Protein AF-A0A7C7NT50-F1 (afdb_monomer)

Nearest PDB structures (foldseek):
  8wt1-assembly2_F  TM=9.194E-01  e=2.295E-02  Geobacillus stearothermophilus ATCC 12980
  8wt1-assembly1_C  TM=9.147E-01  e=2.765E-02  Geobacillus stearothermophilus ATCC 12980
  8wt1-assembly1_H  TM=9.018E-01  e=2.765E-02  Geobacillus stearothermophilus ATCC 12980
  8wt1-assembly2_G  TM=9.092E-01  e=3.330E-02  Geobacillus stearothermophilus ATCC 12980
  4pwz-assembly1_A  TM=8.451E-01  e=6.590E-02  Yersinia pestis CO92

Radius of gyration: 11.41 Å; Cα contacts (8 Å, |Δi|>4): 75; chains: 1; bounding box: 19×21×35 Å

Structure (mmCIF, N/CA/C/O backbone):
data_AF-A0A7C7NT50-F1
#
_entry.id   AF-A0A7C7NT50-F1
#
loop_
_atom_site.group_PDB
_atom_site.id
_atom_site.type_symbol
_atom_site.label_atom_id
_atom_site.label_alt_id
_atom_site.label_comp_id
_atom_site.label_asym_id
_atom_site.label_entity_id
_atom_site.label_seq_id
_atom_site.pdbx_PDB_ins_code
_atom_site.Cartn_x
_atom_site.Cartn_y
_atom_site.Cartn_z
_atom_site.occupancy
_atom_site.B_iso_or_equiv
_atom_site.auth_seq_id
_atom_site.auth_comp_id
_atom_site.auth_asym_id
_atom_site.auth_atom_id
_atom_site.pdbx_PDB_model_num
ATOM 1 N N . MET A 1 1 ? -1.506 -3.588 11.885 1.00 58.88 1 MET A N 1
ATOM 2 C CA . MET A 1 1 ? -0.766 -3.259 13.114 1.00 58.88 1 MET A CA 1
ATOM 3 C C . MET A 1 1 ? -1.657 -2.327 13.888 1.00 58.88 1 MET A C 1
ATOM 5 O O . MET A 1 1 ? -1.987 -1.266 13.369 1.00 58.88 1 MET A O 1
ATOM 9 N N . ASP A 1 2 ? -2.080 -2.751 15.065 1.00 67.69 2 ASP A N 1
ATOM 10 C CA . ASP A 1 2 ? -2.851 -1.894 15.959 1.00 67.69 2 ASP A CA 1
ATOM 11 C C . ASP A 1 2 ? -1.901 -0.917 16.669 1.00 67.69 2 ASP A C 1
ATOM 13 O O . ASP A 1 2 ? -0.679 -1.068 16.585 1.00 67.69 2 ASP A O 1
ATOM 17 N N . SER A 1 3 ? -2.434 0.079 17.379 1.00 68.12 3 SER A N 1
ATOM 18 C CA . SER A 1 3 ? -1.633 1.078 18.113 1.00 68.12 3 SER A CA 1
ATOM 19 C C . SER A 1 3 ? -0.583 0.465 19.046 1.00 68.12 3 SER A C 1
ATOM 21 O O . SER A 1 3 ? 0.457 1.072 19.288 1.00 68.12 3 SER A O 1
ATOM 23 N N . ASP A 1 4 ? -0.838 -0.756 19.519 1.00 76.06 4 ASP A N 1
ATOM 24 C CA . ASP A 1 4 ? -0.003 -1.479 20.480 1.00 76.06 4 ASP A CA 1
ATOM 25 C C . ASP A 1 4 ? 1.031 -2.388 19.794 1.00 76.06 4 ASP A C 1
ATOM 27 O O . ASP A 1 4 ? 1.702 -3.194 20.434 1.00 76.06 4 ASP A O 1
ATOM 31 N N . GLY A 1 5 ? 1.127 -2.314 18.466 1.00 68.69 5 GLY A N 1
ATOM 32 C CA . GLY A 1 5 ? 2.034 -3.114 17.651 1.00 68.69 5 GLY A CA 1
ATOM 33 C C . GLY A 1 5 ? 1.662 -4.582 17.477 1.00 68.69 5 GLY A C 1
ATOM 34 O O . GLY A 1 5 ? 2.367 -5.321 16.791 1.00 68.69 5 GLY A O 1
ATOM 35 N N . ASN A 1 6 ? 0.525 -4.986 18.034 1.00 75.38 6 ASN A N 1
ATOM 36 C CA . ASN A 1 6 ? -0.059 -6.306 17.850 1.00 75.38 6 ASN A CA 1
ATOM 37 C C . ASN A 1 6 ? -0.850 -6.390 16.527 1.00 75.38 6 ASN A C 1
ATOM 39 O O . ASN A 1 6 ? -1.060 -5.386 15.838 1.00 75.38 6 ASN A O 1
ATOM 43 N N . ASN A 1 7 ? -1.266 -7.604 16.146 1.00 74.50 7 ASN A N 1
ATOM 44 C CA . ASN A 1 7 ? -2.044 -7.876 14.927 1.00 74.50 7 ASN A CA 1
ATOM 45 C C . ASN A 1 7 ? -1.342 -7.410 13.637 1.00 74.50 7 ASN A C 1
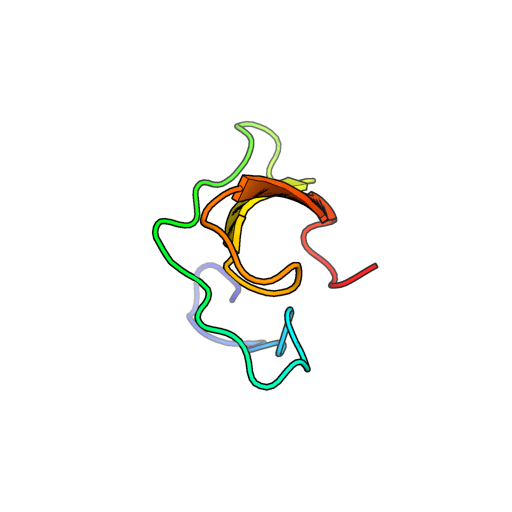ATOM 47 O O . ASN A 1 7 ? -1.838 -6.593 12.851 1.00 74.50 7 ASN A O 1
ATOM 51 N N . ILE A 1 8 ? -0.135 -7.938 13.422 1.00 78.12 8 ILE A N 1
ATOM 52 C CA . ILE A 1 8 ? 0.569 -7.819 12.144 1.00 78.12 8 ILE A CA 1
ATOM 53 C C . ILE A 1 8 ? -0.148 -8.716 11.131 1.00 78.12 8 ILE A C 1
ATOM 55 O O . ILE A 1 8 ? -0.196 -9.933 11.290 1.00 78.12 8 ILE A O 1
ATOM 59 N N . ILE A 1 9 ? -0.702 -8.101 10.089 1.00 81.00 9 ILE A N 1
ATOM 60 C CA . ILE A 1 9 ? -1.347 -8.787 8.970 1.00 81.00 9 ILE A CA 1
ATOM 61 C C . ILE A 1 9 ? -0.498 -8.516 7.732 1.00 81.00 9 ILE A C 1
ATOM 6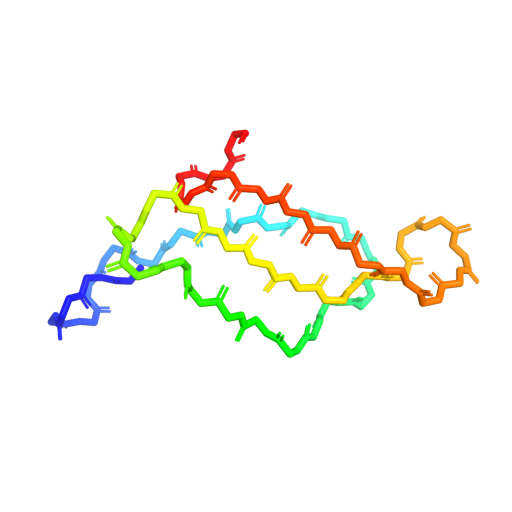3 O O . ILE A 1 9 ? -0.141 -7.367 7.464 1.00 81.00 9 ILE A O 1
ATOM 67 N N . ARG A 1 10 ? -0.171 -9.572 6.982 1.00 82.44 10 ARG A N 1
ATOM 68 C CA . ARG A 1 10 ? 0.436 -9.434 5.658 1.00 82.44 10 ARG A CA 1
ATOM 69 C C . ARG A 1 10 ? -0.640 -8.950 4.687 1.00 82.44 10 ARG A C 1
ATOM 71 O O . ARG A 1 10 ? -1.647 -9.626 4.515 1.00 82.44 10 ARG A O 1
ATOM 78 N N . LEU A 1 11 ? -0.425 -7.779 4.095 1.00 82.56 11 LEU A N 1
ATOM 79 C CA . LEU A 1 11 ? -1.390 -7.120 3.211 1.00 82.56 11 LEU A CA 1
ATOM 80 C C . LEU A 1 11 ? -1.120 -7.390 1.727 1.00 82.56 11 LEU A C 1
ATOM 82 O O . LEU A 1 11 ? -2.057 -7.452 0.941 1.00 82.56 11 LEU A O 1
ATOM 86 N N . THR A 1 12 ? 0.140 -7.601 1.353 1.00 81.31 12 THR A N 1
ATOM 87 C CA . THR A 1 12 ? 0.533 -7.946 -0.014 1.00 81.31 12 THR A CA 1
ATOM 88 C C . THR A 1 12 ? 1.275 -9.281 -0.032 1.00 81.31 12 THR A C 1
ATOM 90 O O . THR A 1 12 ? 2.087 -9.586 0.848 1.00 81.31 12 THR A O 1
ATOM 93 N N . ASP A 1 13 ? 0.920 -10.127 -0.996 1.00 83.88 13 ASP A N 1
ATOM 94 C CA . ASP A 1 13 ? 1.359 -11.525 -1.120 1.00 83.88 13 ASP A CA 1
ATOM 95 C C . ASP A 1 13 ? 2.380 -11.730 -2.252 1.00 83.88 13 ASP A C 1
ATOM 97 O O . ASP A 1 13 ? 3.161 -12.683 -2.213 1.00 83.88 13 ASP A O 1
ATOM 101 N N . ASP A 1 14 ? 2.434 -10.790 -3.193 1.00 83.31 14 ASP A N 1
ATOM 102 C CA . ASP A 1 14 ? 3.162 -10.935 -4.442 1.00 83.31 14 ASP A CA 1
ATOM 103 C C . ASP A 1 14 ? 4.692 -10.788 -4.296 1.00 83.31 14 ASP A C 1
ATOM 105 O O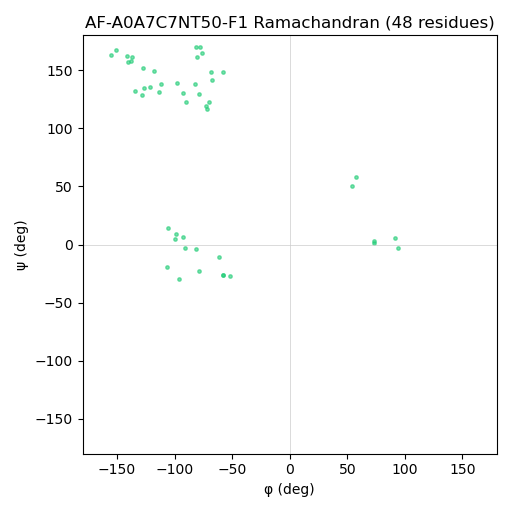 . ASP A 1 14 ? 5.223 -10.383 -3.259 1.00 83.31 14 ASP A O 1
ATOM 109 N N . SER A 1 15 ? 5.425 -11.212 -5.332 1.00 86.12 15 SER A N 1
ATOM 110 C CA . SER A 1 15 ? 6.891 -11.148 -5.368 1.00 86.12 15 SER A CA 1
ATOM 111 C C . SER A 1 15 ? 7.432 -9.770 -5.751 1.00 86.12 15 SER A C 1
ATOM 113 O O . SER A 1 15 ? 8.652 -9.601 -5.820 1.00 86.12 15 SER A O 1
ATOM 115 N N . ALA A 1 16 ? 6.560 -8.818 -6.089 1.00 89.31 16 ALA A N 1
ATOM 116 C CA . ALA A 1 16 ? 6.975 -7.484 -6.463 1.00 89.31 16 ALA A CA 1
ATOM 117 C C . ALA A 1 16 ? 7.272 -6.638 -5.224 1.00 89.31 16 ALA A C 1
ATOM 119 O O . ALA A 1 16 ? 6.911 -6.948 -4.089 1.00 89.31 16 ALA A O 1
ATOM 120 N N . MET A 1 17 ? 8.015 -5.559 -5.449 1.00 88.44 17 MET A N 1
ATOM 121 C CA 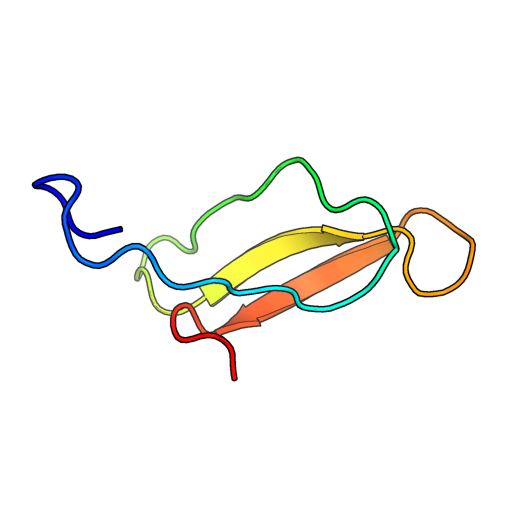. MET A 1 17 ? 8.341 -4.625 -4.385 1.00 88.44 17 MET A CA 1
ATOM 122 C C . MET A 1 17 ? 7.147 -3.708 -4.122 1.00 88.44 17 MET A C 1
ATOM 124 O O . MET A 1 17 ? 6.667 -3.044 -5.042 1.00 88.44 17 MET A O 1
ATOM 128 N N . ASP A 1 18 ? 6.757 -3.601 -2.854 1.00 90.88 18 ASP A N 1
ATOM 129 C CA . ASP A 1 18 ? 5.798 -2.612 -2.371 1.00 90.88 18 ASP A CA 1
ATOM 130 C C . ASP A 1 18 ? 6.494 -1.596 -1.460 1.00 90.88 18 ASP A C 1
ATOM 132 O O . ASP A 1 18 ? 7.340 -1.949 -0.635 1.00 90.88 18 ASP A O 1
ATOM 136 N N . SER A 1 19 ? 6.169 -0.311 -1.604 1.00 92.38 19 SER A N 1
ATOM 137 C CA . SER A 1 19 ? 6.841 0.762 -0.863 1.00 92.38 19 SER A CA 1
ATOM 138 C C . SER A 1 19 ? 5.945 1.977 -0.608 1.00 92.38 19 SER A C 1
ATOM 140 O O . SER A 1 19 ? 4.880 2.126 -1.203 1.00 92.38 19 SER A O 1
ATOM 142 N N . ASN A 1 20 ? 6.406 2.871 0.273 1.00 93.06 20 ASN A N 1
ATOM 143 C CA . ASN A 1 20 ? 5.773 4.161 0.579 1.00 93.06 20 ASN A CA 1
ATOM 144 C C . ASN A 1 20 ? 4.283 4.076 0.988 1.00 93.06 20 ASN A C 1
ATOM 146 O O . ASN A 1 20 ? 3.462 4.804 0.426 1.00 93.06 20 ASN A O 1
ATOM 150 N N . PRO A 1 21 ? 3.902 3.217 1.955 1.00 93.19 21 PRO A N 1
ATOM 151 C CA . PRO A 1 21 ? 2.510 3.123 2.374 1.00 93.19 21 PRO A CA 1
ATOM 152 C C . PRO A 1 21 ? 2.054 4.401 3.091 1.00 93.19 21 PRO A C 1
ATOM 154 O O . PRO A 1 21 ? 2.796 4.973 3.892 1.00 93.19 21 PRO A O 1
ATOM 157 N N . GLN A 1 22 ? 0.814 4.818 2.842 1.00 93.75 22 GLN A N 1
ATOM 158 C CA . GLN A 1 22 ? 0.123 5.909 3.527 1.00 93.75 22 GLN A CA 1
ATOM 159 C C . GLN A 1 22 ? -1.302 5.492 3.886 1.00 93.75 22 GLN A C 1
ATOM 161 O O . GLN A 1 22 ? -2.050 4.979 3.054 1.00 93.75 22 GLN A O 1
ATOM 166 N N . TRP A 1 23 ? -1.687 5.736 5.136 1.00 91.81 23 TRP A N 1
ATOM 167 C CA . TRP A 1 23 ? -3.028 5.449 5.629 1.00 91.81 23 TRP A CA 1
ATOM 168 C C . TRP A 1 23 ? -3.999 6.567 5.256 1.00 91.81 23 TRP A C 1
ATOM 170 O O . TRP A 1 23 ? -3.692 7.750 5.395 1.00 91.81 23 TRP A O 1
ATOM 180 N N . SER A 1 24 ? -5.202 6.187 4.830 1.00 91.62 24 SER A N 1
ATOM 181 C CA . SER A 1 24 ? -6.328 7.121 4.750 1.00 91.62 24 SER A CA 1
ATOM 182 C C . SER A 1 24 ? -6.612 7.749 6.128 1.00 91.62 24 SER A C 1
ATOM 184 O O . SER A 1 24 ? -6.458 7.064 7.143 1.00 91.62 24 SER A O 1
ATOM 186 N N . PRO A 1 25 ? -7.091 9.006 6.205 1.00 90.44 25 PRO A N 1
ATOM 187 C CA . PRO A 1 25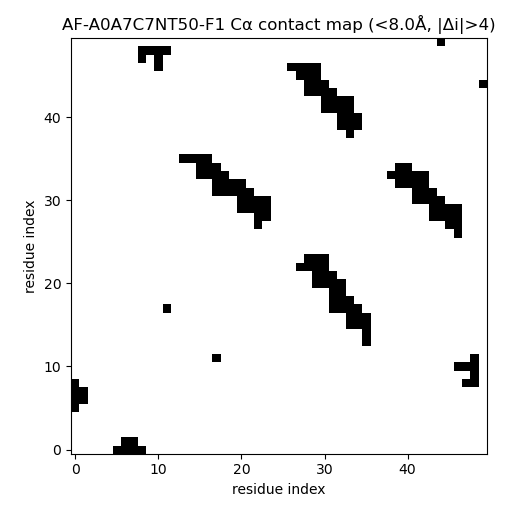 ? -7.382 9.666 7.485 1.00 90.44 25 PRO A CA 1
ATOM 188 C C . PRO A 1 25 ? -8.403 8.925 8.359 1.00 90.44 25 PRO A C 1
ATOM 190 O O . PRO A 1 25 ? -8.394 9.059 9.578 1.00 90.44 25 PRO A O 1
ATOM 193 N N . THR A 1 26 ? -9.289 8.143 7.738 1.00 89.62 26 THR A N 1
ATOM 194 C CA . THR A 1 26 ? -10.301 7.319 8.412 1.00 89.62 26 THR A CA 1
ATOM 195 C C . THR A 1 26 ? -9.815 5.901 8.731 1.00 89.62 26 THR A C 1
ATOM 197 O O . THR A 1 26 ? -10.560 5.129 9.326 1.00 89.62 26 THR A O 1
ATOM 200 N N . GLY A 1 27 ? -8.593 5.529 8.328 1.00 86.56 27 GLY A N 1
ATOM 201 C CA . GLY A 1 27 ? -7.978 4.223 8.600 1.00 86.56 27 GLY A CA 1
ATOM 202 C C . GLY A 1 27 ? -8.548 3.041 7.802 1.00 86.56 27 GLY A C 1
ATOM 203 O O . GLY A 1 27 ? -8.108 1.907 7.987 1.00 86.56 27 GLY A O 1
ATOM 204 N N . GLY A 1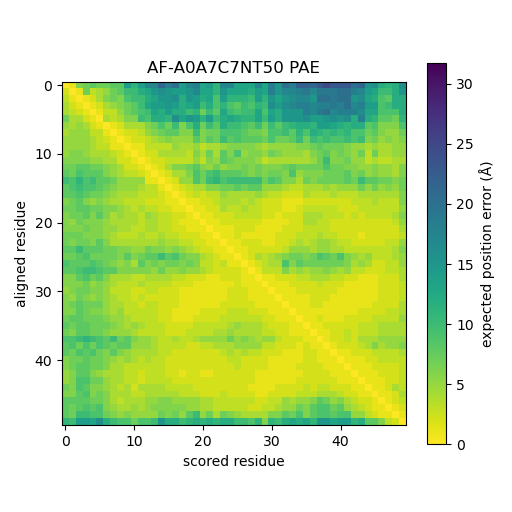 28 ? -9.516 3.269 6.909 1.00 90.56 28 GLY A N 1
ATOM 205 C CA . GLY A 1 28 ? -10.170 2.200 6.142 1.00 90.56 28 GLY A CA 1
ATOM 206 C C . GLY A 1 28 ? -9.352 1.686 4.955 1.00 90.56 28 GLY A C 1
ATOM 207 O O . GLY A 1 28 ? -9.557 0.565 4.497 1.00 90.56 28 GLY A O 1
ATOM 208 N N . GLN A 1 29 ? -8.425 2.501 4.457 1.00 92.06 29 GLN A N 1
ATOM 209 C CA . GLN A 1 29 ? -7.646 2.225 3.253 1.00 92.06 29 GLN A CA 1
ATOM 210 C C . GLN A 1 29 ? -6.176 2.603 3.410 1.00 92.06 29 GLN A C 1
ATOM 212 O O . GLN A 1 29 ? -5.824 3.461 4.228 1.00 92.06 29 GLN A O 1
ATOM 217 N N . ILE A 1 30 ? -5.346 1.985 2.574 1.00 92.88 30 ILE A N 1
ATOM 218 C CA . ILE A 1 30 ? -3.912 2.234 2.452 1.00 92.88 30 ILE A CA 1
ATOM 219 C C . ILE A 1 30 ? -3.595 2.481 0.980 1.00 92.88 30 ILE A C 1
ATOM 221 O O . ILE A 1 30 ? -3.967 1.671 0.132 1.00 92.88 30 ILE A O 1
ATOM 225 N N . ALA A 1 31 ? -2.897 3.577 0.694 1.00 94.12 31 ALA A N 1
ATOM 226 C CA . ALA A 1 31 ? -2.279 3.842 -0.599 1.00 94.12 31 ALA A CA 1
ATOM 227 C C . ALA A 1 31 ? -0.795 3.458 -0.550 1.00 94.12 31 ALA A C 1
ATOM 229 O O . ALA A 1 31 ? -0.134 3.728 0.451 1.00 94.12 31 ALA A O 1
ATOM 230 N N . PHE A 1 32 ? -0.262 2.835 -1.598 1.00 94.12 32 PHE A N 1
ATOM 231 C CA . PHE A 1 32 ? 1.141 2.417 -1.668 1.00 94.12 32 PHE A CA 1
ATOM 232 C C . PHE A 1 32 ? 1.617 2.297 -3.122 1.00 94.12 32 PHE A C 1
ATOM 234 O O . PHE A 1 32 ? 0.809 2.244 -4.049 1.00 94.12 32 PHE A O 1
ATOM 241 N N . VAL A 1 33 ? 2.936 2.268 -3.322 1.00 95.31 33 VAL A N 1
ATOM 242 C CA . VAL A 1 33 ? 3.554 2.028 -4.632 1.00 95.31 33 VAL A CA 1
ATOM 243 C C . VAL A 1 33 ? 3.839 0.540 -4.784 1.00 95.31 33 VAL A C 1
ATOM 245 O O . VAL A 1 33 ? 4.474 -0.026 -3.896 1.00 95.31 33 VAL A O 1
ATOM 248 N N . SER A 1 34 ? 3.435 -0.062 -5.902 1.00 94.12 34 SER A N 1
ATOM 249 C CA . SER A 1 34 ? 3.743 -1.456 -6.242 1.00 94.12 34 SER A CA 1
ATOM 250 C C . SER A 1 34 ? 4.369 -1.577 -7.628 1.00 94.12 34 SER A C 1
ATOM 252 O O . SER A 1 34 ? 4.101 -0.757 -8.504 1.00 94.12 34 SER A O 1
ATOM 254 N N . TYR A 1 35 ? 5.188 -2.614 -7.813 1.00 94.81 35 TYR A N 1
ATOM 255 C CA . TYR A 1 35 ? 5.796 -2.997 -9.094 1.00 94.81 35 TYR A CA 1
ATOM 256 C C . TYR A 1 35 ? 5.157 -4.251 -9.712 1.00 94.81 35 TYR A C 1
ATOM 258 O O . TYR A 1 35 ? 5.740 -4.857 -10.614 1.00 94.81 35 TYR A O 1
ATOM 266 N N . ARG A 1 36 ? 3.990 -4.674 -9.211 1.00 92.88 36 ARG A N 1
ATOM 267 C CA . ARG A 1 36 ? 3.347 -5.944 -9.590 1.00 92.88 36 ARG A CA 1
ATOM 268 C C . ARG A 1 36 ? 3.044 -6.100 -11.080 1.00 92.88 36 ARG A C 1
ATOM 270 O O . ARG A 1 36 ? 3.090 -7.223 -11.573 1.00 92.88 36 ARG A O 1
ATOM 277 N N . ASP A 1 37 ? 2.872 -4.992 -11.795 1.00 92.12 37 ASP A N 1
ATOM 278 C CA . ASP A 1 37 ? 2.584 -4.989 -13.234 1.00 92.12 37 ASP A CA 1
ATOM 279 C C . ASP A 1 37 ? 3.837 -4.740 -14.103 1.00 92.12 37 ASP A C 1
ATOM 281 O O . ASP A 1 37 ? 3.757 -4.597 -15.321 1.00 92.12 37 ASP A O 1
ATOM 285 N N . GLY A 1 38 ? 5.032 -4.747 -13.497 1.00 93.12 38 GLY A N 1
ATOM 286 C CA . GLY A 1 38 ? 6.316 -4.571 -14.188 1.00 93.12 38 GLY A CA 1
ATOM 287 C C . GLY A 1 38 ? 6.834 -3.127 -14.225 1.00 93.12 38 GLY A C 1
ATOM 288 O O . GLY A 1 38 ? 7.956 -2.886 -14.674 1.00 93.12 38 GLY A O 1
ATOM 289 N N . ASN A 1 39 ? 6.067 -2.172 -13.700 1.00 93.88 39 ASN A N 1
ATOM 290 C CA . ASN A 1 39 ? 6.433 -0.766 -13.522 1.00 93.88 39 ASN A CA 1
ATOM 291 C C . ASN A 1 39 ? 5.881 -0.223 -12.197 1.00 93.88 39 ASN A C 1
ATOM 293 O O . ASN A 1 39 ? 4.991 -0.814 -11.600 1.00 93.88 39 ASN A O 1
ATOM 297 N N . ALA A 1 40 ? 6.426 0.906 -11.735 1.00 94.50 40 ALA A N 1
ATOM 298 C CA . ALA A 1 40 ? 5.964 1.557 -10.512 1.00 94.50 40 ALA A CA 1
ATOM 299 C C . ALA A 1 40 ? 4.577 2.178 -10.714 1.00 94.50 40 ALA A C 1
ATOM 301 O O . ALA A 1 40 ? 4.410 3.049 -11.571 1.00 94.50 40 ALA A O 1
ATOM 302 N N . GLU A 1 41 ? 3.615 1.778 -9.889 1.00 95.69 41 GLU A N 1
ATOM 303 C CA . GLU A 1 41 ? 2.234 2.257 -9.952 1.00 95.69 41 GLU A CA 1
ATOM 304 C C . GLU A 1 41 ? 1.643 2.481 -8.559 1.00 95.69 41 GLU A C 1
ATOM 306 O O . GLU A 1 41 ? 2.094 1.910 -7.565 1.00 95.69 41 GLU A O 1
ATOM 311 N N . LEU A 1 42 ? 0.619 3.334 -8.492 1.00 94.56 42 LEU A N 1
ATOM 312 C CA . LEU A 1 42 ? -0.116 3.653 -7.271 1.00 94.56 42 LEU A CA 1
ATOM 313 C C . LEU A 1 42 ? -1.291 2.694 -7.093 1.00 94.56 42 LEU A C 1
ATOM 315 O O . LEU A 1 42 ? -2.188 2.639 -7.931 1.00 94.56 42 LEU A O 1
ATOM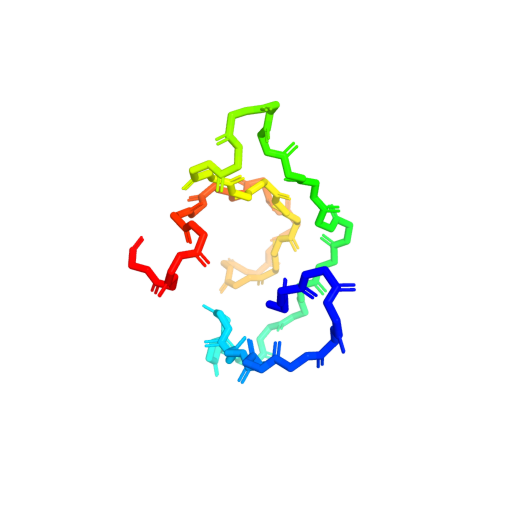 319 N N . TYR A 1 43 ? -1.313 2.009 -5.956 1.00 93.25 43 TYR A N 1
ATOM 320 C CA . TYR A 1 43 ? -2.384 1.106 -5.561 1.00 93.25 43 TYR A CA 1
ATOM 321 C C . TYR A 1 43 ? -3.056 1.579 -4.282 1.00 93.25 43 TYR A C 1
ATOM 323 O O . TYR A 1 43 ? -2.427 2.185 -3.414 1.00 93.25 43 TYR A O 1
ATOM 331 N N . VAL A 1 44 ? -4.346 1.268 -4.166 1.00 92.88 44 VAL A N 1
ATOM 332 C CA . VAL A 1 44 ? -5.135 1.469 -2.951 1.00 92.88 44 VAL A CA 1
ATOM 333 C C . VAL A 1 44 ? -5.787 0.149 -2.584 1.00 92.88 44 VAL A C 1
ATOM 335 O O . VAL A 1 44 ? -6.349 -0.527 -3.442 1.00 92.88 44 VAL A O 1
ATOM 338 N N . MET A 1 45 ? -5.732 -0.202 -1.308 1.00 91.44 45 MET A N 1
ATOM 339 C CA . MET A 1 45 ? -6.374 -1.400 -0.776 1.00 91.44 45 MET A CA 1
ATOM 340 C C . MET A 1 45 ? -7.072 -1.107 0.546 1.00 91.44 45 MET A C 1
ATOM 342 O O . MET A 1 45 ? -6.757 -0.118 1.216 1.00 91.44 45 MET A O 1
ATOM 346 N N . ASN A 1 46 ? -7.997 -1.978 0.952 1.00 90.69 46 ASN A N 1
ATOM 347 C CA . ASN A 1 46 ? -8.566 -1.889 2.289 1.00 90.69 46 ASN A CA 1
ATOM 348 C C . ASN A 1 46 ? -7.509 -2.243 3.340 1.00 90.69 46 ASN A C 1
ATOM 350 O O . ASN A 1 46 ? -6.645 -3.097 3.129 1.00 90.69 46 ASN A O 1
ATOM 354 N N . SER A 1 47 ? -7.613 -1.631 4.516 1.00 85.44 47 SER A N 1
ATOM 355 C CA . SER A 1 47 ? -6.681 -1.845 5.629 1.00 85.44 47 SER A CA 1
ATOM 356 C C . SER A 1 47 ? -6.633 -3.278 6.168 1.00 85.44 47 SER A C 1
ATOM 358 O O . SER A 1 47 ? -5.741 -3.619 6.943 1.00 85.44 47 SER A O 1
ATOM 360 N N . ASN A 1 48 ? -7.577 -4.122 5.748 1.00 83.44 48 ASN A N 1
ATOM 361 C CA . ASN A 1 48 ? -7.687 -5.527 6.122 1.0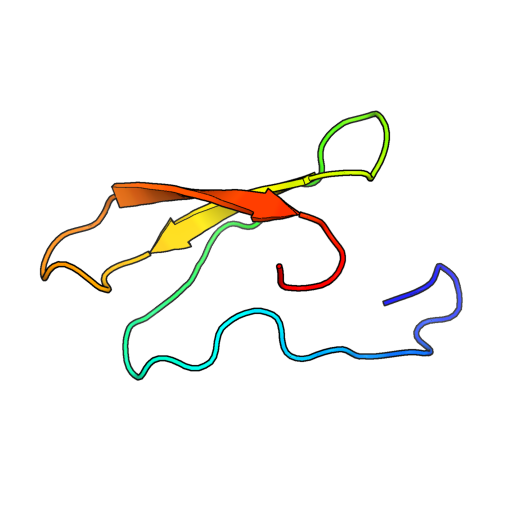0 83.44 48 ASN A CA 1
ATOM 362 C C . ASN A 1 48 ? -7.143 -6.508 5.069 1.00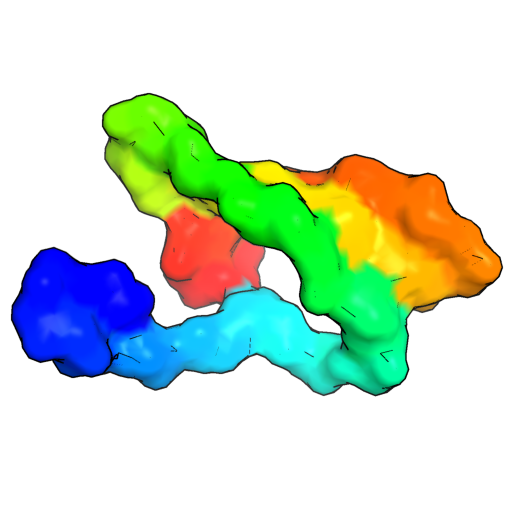 83.44 48 ASN A C 1
ATOM 364 O O . ASN A 1 48 ? -7.296 -7.713 5.260 1.00 83.44 48 ASN A O 1
ATOM 368 N N . GLY A 1 49 ? -6.543 -6.038 3.971 1.00 75.00 49 GLY A N 1
ATOM 369 C CA . GLY A 1 49 ? -5.964 -6.945 2.975 1.00 75.00 49 GLY A CA 1
ATOM 370 C C . GLY A 1 49 ? -6.894 -7.358 1.834 1.00 75.00 49 GLY A C 1
ATOM 371 O O . GLY A 1 49 ? -6.518 -8.238 1.067 1.00 75.00 49 GLY A O 1
ATOM 372 N N . ARG A 1 50 ? -8.109 -6.799 1.750 1.00 69.81 50 ARG A N 1
ATOM 373 C CA . ARG A 1 50 ? -9.135 -7.189 0.767 1.00 69.81 50 ARG A CA 1
ATOM 374 C C . ARG A 1 50 ? -9.356 -6.173 -0.338 1.00 69.81 50 ARG A C 1
ATOM 376 O O . ARG A 1 50 ? -9.257 -4.955 -0.055 1.00 69.81 50 ARG A O 1
#

Sequence (50 aa):
MDSDGNNIIRLTDDSAMDSNPQWSPTGGQIAFVSYRDGNAELYVMNSNGR

Secondary structure (DSSP, 8-state):
--TTS--------SSS-EEEEEE-TTSSEEEEEE-TTSS-EEEEEETT--

Foldseek 3Di:
DPPVPPDDDDQDDDPWDKDDWDADPVRQKIWIWTCRVPDTDIDMDGNRND

pLDDT: mean 86.52, std 8.89, range [58.88, 95.69]

Solvent-accessible surface area (backbone atoms only — not comparable to full-atom values): 3204 Å² total; per-residue (Å²): 92,48,100,86,68,46,70,79,68,86,61,77,86,70,94,47,63,73,45,80,74,44,72,42,98,84,60,60,31,34,38,31,36,33,31,77,86,78,49,87,43,84,46,75,41,37,66,83,51,97

Mean predicted aligned error: 5.13 Å